Protein AF-A0A7C3YZK2-F1 (afdb_monomer)

Foldseek 3Di:
DDDDDPVNVVVVVVVVVPPVVVVVVCVVCVVVVVVVVVPVVVVLVVLLVQLVVLCVVVVHPPVCSVLSSVLSVVLVVLVVPDDDPSSLVVNVVSLVVSVVVVDDSVSSVCSCCRRPVDDHDPDD

Radius of gyration: 20.25 Å; Cα contacts (8 Å, |Δi|>4): 58; chains: 1; bounding box: 47×36×54 Å

Sequence (124 aa):
MAVRNALRRKEKYEIKLDPDVVKQRFSGQKEKMVDQIADIFPSLVALEEAAKTVLDAEGVPISLYPMYLDYARELWRLVNKFGGDVLYNETRILENKWVARALSQPVLERLRVEIFGITLPPAP

Nearest PDB structures (foldseek):
  6wq2-assembly1_B  TM=6.630E-01  e=4.749E+00  Sulfolobus islandicus filamentous virus
  8a6x-assembly1_B  TM=3.092E-01  e=9.310E+00  Pseudomonas putida KT2440

Organism: NCBI:txid2052148

pLDDT: mean 94.2, std 5.73, range [57.47, 98.31]

Secondary structure (DSSP, 8-state):
-PPPPHHHHHHHHHHHT-HHHHHHHHHHHHHHHHHHHHHHHHHHHHHHHHHHHHHHHTT--GGGHHHHHHHHHHHHHHHTT--HHHHHHHHHHHHHHHHTTT--HHHHHHHHHHHH--PPPPP-

Structure (mmCIF, N/CA/C/O backbone):
data_AF-A0A7C3YZK2-F1
#
_entry.id   AF-A0A7C3YZK2-F1
#
loop_
_atom_site.group_PDB
_atom_site.id
_atom_site.type_symbol
_atom_site.label_atom_id
_atom_site.label_alt_id
_atom_site.label_comp_id
_atom_site.label_asym_id
_atom_site.label_entity_id
_atom_site.label_seq_id
_atom_site.pdbx_PDB_ins_code
_atom_site.Cartn_x
_atom_site.Cartn_y
_atom_site.Cartn_z
_atom_site.occupancy
_atom_site.B_iso_or_equiv
_atom_site.auth_seq_id
_atom_site.auth_comp_id
_atom_site.auth_asym_id
_atom_site.auth_atom_id
_atom_site.pdbx_PDB_model_num
ATOM 1 N N . MET A 1 1 ? -28.713 19.212 5.980 1.00 57.47 1 MET A N 1
ATOM 2 C CA . MET A 1 1 ? -28.339 18.763 7.345 1.00 57.47 1 MET A CA 1
ATOM 3 C C . MET A 1 1 ? -27.567 19.881 8.028 1.00 57.47 1 MET A C 1
ATOM 5 O O . MET A 1 1 ? -26.633 20.384 7.422 1.00 57.47 1 MET A O 1
ATOM 9 N N . ALA A 1 2 ? -27.945 20.290 9.241 1.00 79.12 2 ALA A N 1
ATOM 10 C CA . ALA A 1 2 ? -27.228 21.344 9.965 1.00 79.12 2 ALA A CA 1
ATOM 11 C C . ALA A 1 2 ? -25.837 20.867 10.426 1.00 79.12 2 ALA A C 1
ATOM 13 O O . ALA A 1 2 ? -25.669 19.715 10.843 1.00 79.12 2 ALA A O 1
ATOM 14 N N . VAL A 1 3 ? -24.839 21.753 10.362 1.00 84.31 3 VAL A N 1
ATOM 15 C CA . VAL A 1 3 ? -23.475 21.463 10.824 1.00 84.31 3 VAL A CA 1
ATOM 16 C C . VAL A 1 3 ? -23.504 21.213 12.331 1.00 84.31 3 VAL A C 1
ATOM 18 O O . VAL A 1 3 ? -23.966 22.044 13.108 1.00 84.31 3 VAL A O 1
ATOM 21 N N . ARG A 1 4 ? -23.007 20.048 12.766 1.00 85.19 4 ARG A N 1
ATOM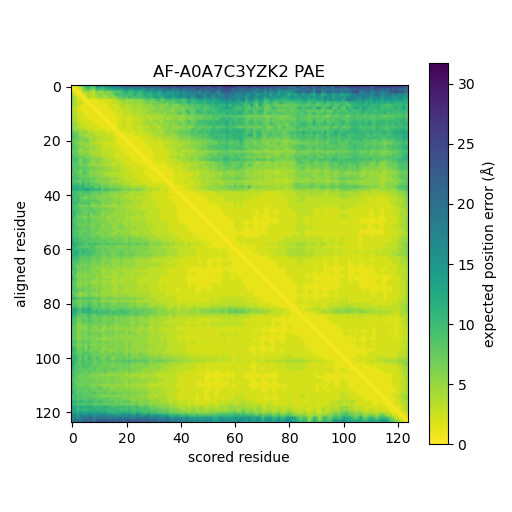 22 C CA . ARG A 1 4 ? -22.922 19.719 14.198 1.00 85.19 4 ARG A CA 1
ATOM 23 C C . ARG A 1 4 ? -21.948 20.671 14.892 1.00 85.19 4 ARG A C 1
ATOM 25 O O . ARG A 1 4 ? -20.792 20.739 14.461 1.00 85.19 4 ARG A O 1
ATOM 32 N N . ASN A 1 5 ? -22.398 21.326 15.965 1.00 92.31 5 ASN A N 1
ATOM 33 C CA . ASN A 1 5 ? -21.565 22.229 16.762 1.00 92.31 5 ASN A CA 1
ATOM 34 C C . ASN A 1 5 ? -20.423 21.480 17.479 1.00 92.31 5 ASN A C 1
ATOM 36 O O . ASN A 1 5 ? -20.429 20.250 17.584 1.00 92.31 5 ASN A O 1
ATOM 40 N N . ALA A 1 6 ? -19.443 22.240 17.970 1.00 93.00 6 ALA A N 1
ATOM 41 C CA . ALA A 1 6 ? -18.251 21.701 18.618 1.00 93.00 6 ALA A CA 1
ATOM 42 C C . ALA A 1 6 ? -18.558 20.896 19.896 1.00 93.00 6 ALA A C 1
ATOM 44 O O . ALA A 1 6 ? -18.018 19.803 20.059 1.00 93.00 6 ALA A O 1
ATOM 45 N N . LEU A 1 7 ? -19.464 21.375 20.755 1.00 92.75 7 LEU A N 1
ATOM 46 C CA . LEU A 1 7 ? -19.829 20.704 22.012 1.00 92.75 7 LEU A CA 1
ATOM 47 C C . LEU A 1 7 ? -20.401 19.306 21.764 1.00 92.75 7 LEU A C 1
ATOM 49 O O . LEU A 1 7 ? -19.890 18.320 22.285 1.00 92.75 7 LEU A O 1
ATOM 53 N N . ARG A 1 8 ? -21.353 19.193 20.835 1.00 91.12 8 ARG A N 1
ATOM 54 C CA . ARG A 1 8 ? -21.950 17.908 20.459 1.00 91.12 8 ARG A CA 1
ATOM 55 C C . ARG A 1 8 ? -20.929 16.935 19.861 1.00 91.12 8 ARG A C 1
ATOM 57 O O . ARG A 1 8 ? -21.116 15.720 19.925 1.00 91.12 8 ARG A O 1
ATOM 64 N N . ARG A 1 9 ? -19.870 17.440 19.216 1.00 92.56 9 ARG A N 1
ATOM 65 C CA . ARG A 1 9 ? -18.764 16.603 18.719 1.00 92.56 9 ARG A CA 1
ATOM 66 C C . ARG A 1 9 ? -17.885 16.109 19.869 1.00 92.56 9 ARG A C 1
ATOM 68 O O . ARG A 1 9 ? -17.536 14.932 19.851 1.00 92.56 9 ARG A O 1
ATOM 75 N N . LYS A 1 10 ? -17.580 16.973 20.847 1.00 94.88 10 LYS A N 1
ATOM 76 C CA . LYS A 1 10 ? -16.807 16.640 22.053 1.00 94.88 10 LYS A CA 1
ATOM 77 C C . LYS A 1 10 ? -17.516 15.581 22.899 1.00 94.88 10 LYS A C 1
ATOM 79 O O . LYS A 1 10 ? -16.934 14.534 23.143 1.00 94.88 10 LYS A O 1
ATOM 84 N N . GLU A 1 11 ? -18.782 15.794 23.247 1.00 93.31 11 GLU A N 1
ATOM 85 C CA . GLU A 1 11 ? -19.572 14.850 24.060 1.00 93.31 11 GLU A CA 1
ATOM 86 C C . GLU A 1 11 ? -19.644 13.465 23.402 1.00 93.31 11 GLU A C 1
ATOM 88 O O . GLU A 1 11 ? -19.416 12.432 24.026 1.00 93.31 11 GLU A O 1
ATOM 93 N N . LYS A 1 12 ? -19.880 13.425 22.083 1.00 91.69 12 LYS A N 1
ATOM 94 C CA . LYS A 1 12 ? -19.846 12.165 21.328 1.00 91.69 12 LYS A CA 1
ATOM 95 C C . LYS A 1 12 ? -18.470 11.509 21.303 1.00 91.69 12 LYS A C 1
ATOM 97 O O . LYS A 1 12 ? -18.406 10.305 21.069 1.00 91.69 12 LYS A O 1
ATOM 102 N N . TYR A 1 13 ? -17.393 12.278 21.420 1.00 91.94 13 TYR A N 1
ATOM 103 C CA . TYR A 1 13 ? -16.041 11.740 21.469 1.00 91.94 13 TYR A CA 1
ATOM 104 C C . TYR A 1 13 ? -15.745 11.139 22.846 1.00 91.94 13 TYR A C 1
ATOM 106 O O . TYR A 1 13 ? -15.268 10.013 22.899 1.00 91.94 13 TYR A O 1
ATOM 114 N N . GLU A 1 14 ? -16.128 11.814 23.932 1.00 92.81 14 GLU A N 1
ATOM 115 C CA . GLU A 1 14 ? -15.995 11.300 25.304 1.00 92.81 14 GLU A CA 1
ATOM 116 C C . GLU A 1 14 ? -16.708 9.952 25.475 1.00 92.81 14 GLU A C 1
ATOM 118 O O . GLU A 1 14 ? -16.098 8.992 25.932 1.00 92.81 14 GLU A O 1
ATOM 123 N N . ILE A 1 15 ? -17.943 9.824 24.975 1.00 90.56 15 ILE A N 1
ATOM 124 C CA . ILE A 1 15 ? -18.709 8.563 25.029 1.00 90.56 15 ILE A CA 1
ATOM 125 C C . ILE A 1 15 ? -18.005 7.410 24.286 1.00 90.56 15 ILE A C 1
ATOM 127 O O . ILE A 1 15 ? -18.166 6.246 24.641 1.00 90.56 15 ILE A O 1
ATOM 131 N N . LYS A 1 16 ? -17.225 7.694 23.232 1.00 87.38 16 LYS A N 1
ATOM 132 C CA . LYS A 1 16 ? -16.485 6.643 22.504 1.00 87.38 16 LYS A CA 1
ATOM 133 C C . LYS A 1 16 ? -15.299 6.098 23.294 1.00 87.38 16 LYS A C 1
ATOM 135 O O . LYS A 1 16 ? -14.839 5.010 22.960 1.00 87.38 16 LYS A O 1
ATOM 140 N N . LEU A 1 17 ? -14.789 6.868 24.253 1.00 92.38 17 LEU A N 1
ATOM 141 C CA . LEU A 1 17 ? -13.579 6.565 25.012 1.00 92.38 17 LEU A CA 1
ATOM 142 C C . LEU A 1 17 ? -13.868 5.939 26.379 1.00 92.38 17 LEU A C 1
ATOM 144 O O . LEU A 1 17 ? -12.957 5.839 27.195 1.00 92.38 17 LEU A O 1
ATOM 148 N N . ASP A 1 18 ? -15.103 5.498 26.620 1.00 92.31 18 ASP A N 1
ATOM 149 C CA . ASP A 1 18 ? -15.433 4.678 27.782 1.00 92.31 18 ASP A CA 1
ATOM 150 C C . ASP A 1 18 ? -14.541 3.412 27.804 1.00 92.31 18 ASP A C 1
ATOM 152 O O . ASP A 1 18 ? -14.614 2.601 26.869 1.00 92.31 18 ASP A O 1
ATOM 156 N N . PRO A 1 19 ? -13.674 3.237 28.823 1.00 92.50 19 PRO A N 1
ATOM 157 C CA . PRO A 1 19 ? -12.688 2.158 28.840 1.00 92.50 19 PRO A CA 1
ATOM 158 C C . PRO A 1 19 ? -13.304 0.757 28.810 1.00 92.50 19 PRO A C 1
ATOM 160 O O . PRO A 1 19 ? -12.748 -0.144 28.173 1.00 92.50 19 PRO A O 1
ATOM 163 N N . ASP A 1 20 ? -14.454 0.571 29.460 1.00 93.31 20 ASP A N 1
ATOM 164 C CA . ASP A 1 20 ? -15.113 -0.728 29.567 1.00 93.31 20 ASP A CA 1
ATOM 165 C C . ASP A 1 20 ? -15.743 -1.116 28.230 1.00 93.31 20 ASP A C 1
ATOM 167 O O . ASP A 1 20 ? -15.550 -2.233 27.736 1.00 93.31 20 ASP A O 1
ATOM 171 N N . VAL A 1 21 ? -16.407 -0.159 27.575 1.00 89.56 21 VAL A N 1
ATOM 172 C CA . VAL A 1 21 ? -16.977 -0.352 26.234 1.00 89.56 21 VAL A CA 1
ATOM 173 C C . VAL A 1 21 ? -15.878 -0.603 25.202 1.00 89.56 21 VAL A C 1
ATOM 175 O O . VAL A 1 21 ? -16.030 -1.465 24.330 1.00 89.56 21 VAL A O 1
ATOM 178 N N . VAL A 1 22 ? -14.765 0.131 25.283 1.00 92.69 22 VAL A N 1
ATOM 179 C CA . VAL A 1 22 ? -13.607 -0.065 24.402 1.00 92.69 22 VAL A CA 1
ATOM 180 C C . VAL A 1 22 ? -13.058 -1.478 24.576 1.00 92.69 22 VAL A C 1
ATOM 182 O O . VAL A 1 22 ? -12.982 -2.221 23.594 1.00 92.69 22 VAL A O 1
ATOM 185 N N . LYS A 1 23 ? -12.752 -1.890 25.812 1.00 94.75 23 LYS A N 1
ATOM 186 C CA . LYS A 1 23 ? -12.239 -3.234 26.107 1.00 94.75 23 LYS A CA 1
ATOM 187 C C . LYS A 1 23 ? -13.168 -4.314 25.562 1.00 94.75 23 LYS A C 1
ATOM 189 O O . LYS A 1 23 ? -12.712 -5.190 24.831 1.00 94.75 23 LYS A O 1
ATOM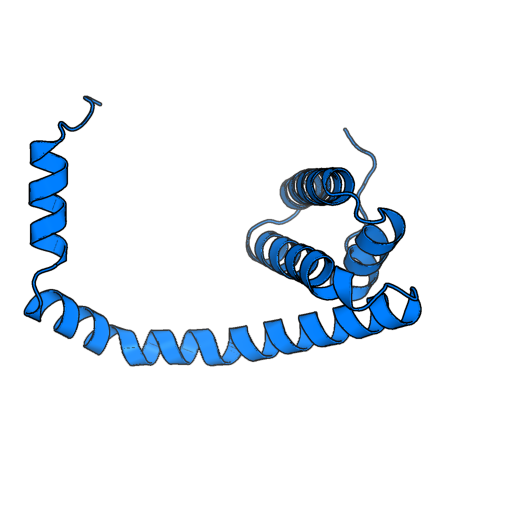 194 N N . GLN A 1 24 ? -14.465 -4.224 25.855 1.00 94.69 24 GLN A N 1
ATOM 195 C CA . GLN A 1 24 ? -15.452 -5.206 25.411 1.00 94.69 24 GLN A CA 1
ATOM 196 C C . GLN A 1 24 ? -15.481 -5.345 23.881 1.00 94.69 24 GLN A C 1
ATOM 198 O O . GLN A 1 24 ? -15.487 -6.461 23.360 1.00 94.69 24 GLN A O 1
ATOM 203 N N . ARG A 1 25 ? -15.464 -4.224 23.147 1.00 91.88 25 ARG A N 1
A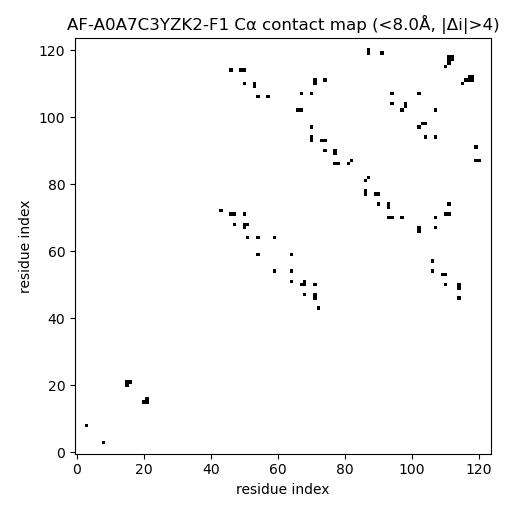TOM 204 C CA . ARG A 1 25 ? -15.490 -4.231 21.675 1.00 91.88 25 ARG A CA 1
ATOM 205 C C . ARG A 1 25 ? -14.231 -4.841 21.071 1.00 91.88 25 ARG A C 1
ATOM 207 O O . ARG A 1 25 ? -14.347 -5.662 20.165 1.00 91.88 25 ARG A O 1
ATOM 214 N N . PHE A 1 26 ? -13.053 -4.467 21.571 1.00 93.81 26 PHE A N 1
ATOM 215 C CA . PHE A 1 26 ? -11.790 -5.023 21.083 1.00 93.81 26 PHE A CA 1
ATOM 216 C C . PHE A 1 26 ? -11.677 -6.514 21.396 1.00 93.81 26 PHE A C 1
ATOM 218 O O . PHE A 1 26 ? -11.329 -7.293 20.513 1.00 93.81 26 PHE A O 1
ATOM 225 N N . SER A 1 27 ? -12.037 -6.936 22.612 1.00 94.50 27 SER A N 1
ATOM 226 C CA . SER A 1 27 ? -12.048 -8.355 22.976 1.00 94.50 27 SER A CA 1
ATOM 227 C C . SER A 1 27 ? -12.971 -9.174 22.071 1.00 94.50 27 SER A C 1
ATOM 229 O O . SER A 1 27 ? -12.572 -10.245 21.630 1.00 94.50 27 SER A O 1
ATOM 231 N N . GLY A 1 28 ? -14.158 -8.657 21.736 1.00 94.50 28 GLY A N 1
ATOM 232 C CA . GLY A 1 28 ? -15.108 -9.348 20.857 1.00 94.50 28 GLY A CA 1
ATOM 233 C C . GLY A 1 28 ? -14.715 -9.395 19.374 1.00 94.50 28 GLY A C 1
ATOM 234 O O . GLY A 1 28 ? -15.260 -10.209 18.634 1.00 94.50 28 GLY A O 1
ATOM 235 N N . GLN A 1 29 ? -13.798 -8.535 18.917 1.00 94.75 29 GLN A N 1
ATOM 236 C CA . GLN A 1 29 ? -13.353 -8.494 17.515 1.00 94.75 29 GLN A CA 1
ATOM 237 C C . GLN A 1 29 ? -11.957 -9.077 17.296 1.00 94.75 29 GLN A C 1
ATOM 239 O O . GLN A 1 29 ? -11.598 -9.333 16.150 1.00 94.75 29 GLN A O 1
ATOM 244 N N . LYS A 1 30 ? -11.184 -9.303 18.366 1.00 94.00 30 LYS A N 1
ATOM 245 C CA . LYS A 1 30 ? -9.768 -9.682 18.291 1.00 94.00 30 LYS A CA 1
ATOM 246 C C . LYS A 1 30 ? -9.507 -10.846 17.334 1.00 94.00 30 LYS A C 1
ATOM 248 O O . LYS A 1 30 ? -8.626 -10.725 16.497 1.00 94.00 30 LYS A O 1
ATOM 253 N N . GLU A 1 31 ? -10.257 -11.937 17.460 1.00 94.25 31 GLU A N 1
ATOM 254 C CA . GLU A 1 31 ? -10.088 -13.136 16.625 1.00 94.25 31 GLU A CA 1
ATOM 255 C C . GLU A 1 31 ? -10.265 -12.800 15.140 1.00 94.25 31 GLU A C 1
ATOM 257 O O . GLU A 1 31 ? -9.323 -12.921 14.367 1.00 94.25 31 GLU A O 1
ATOM 262 N N . LYS A 1 32 ? -11.396 -12.181 14.780 1.00 92.75 32 LYS A N 1
ATOM 263 C CA . LYS A 1 32 ? -11.666 -11.734 13.405 1.00 92.75 32 LYS A CA 1
ATOM 264 C C . LYS A 1 32 ? -10.608 -10.772 12.862 1.00 92.75 32 LYS A C 1
ATOM 266 O O . LYS A 1 32 ? -10.296 -10.823 11.679 1.00 92.75 32 LYS A O 1
ATOM 271 N N . MET A 1 33 ? -10.082 -9.872 13.697 1.00 92.00 33 MET A N 1
ATOM 272 C CA . MET A 1 33 ? -9.024 -8.942 13.288 1.00 92.00 33 MET A CA 1
ATOM 273 C C . MET A 1 33 ? -7.714 -9.673 12.975 1.00 92.00 33 MET A C 1
ATOM 275 O O . MET A 1 33 ? -7.031 -9.303 12.025 1.00 92.00 33 MET A O 1
ATOM 279 N N . VAL A 1 34 ? -7.361 -10.689 13.768 1.00 94.00 34 VAL A N 1
ATOM 280 C CA . VAL A 1 34 ? -6.166 -11.514 13.539 1.00 94.00 34 VAL A CA 1
ATOM 281 C C . VAL A 1 34 ? -6.341 -12.360 12.281 1.00 94.00 34 VAL A C 1
ATOM 283 O O . VAL A 1 34 ? -5.449 -12.359 11.437 1.00 94.00 34 VAL A O 1
ATOM 286 N N . ASP A 1 35 ? -7.502 -12.991 12.114 1.00 93.50 35 ASP A N 1
ATOM 287 C CA . ASP A 1 35 ? -7.803 -13.825 10.947 1.00 93.50 35 ASP A CA 1
ATOM 288 C C . ASP A 1 35 ? -7.726 -13.023 9.645 1.00 93.50 35 ASP A C 1
ATOM 290 O O . ASP A 1 35 ? -7.099 -13.449 8.683 1.00 93.50 35 ASP A O 1
ATOM 294 N N . GLN A 1 36 ? -8.290 -11.811 9.622 1.00 89.62 36 GLN A N 1
ATOM 295 C CA . GLN A 1 36 ? -8.216 -10.934 8.448 1.00 89.62 36 GLN A CA 1
ATOM 296 C C . GLN A 1 36 ? -6.776 -10.589 8.056 1.00 89.62 36 GLN A C 1
ATOM 298 O O . GLN A 1 36 ? -6.461 -10.454 6.876 1.00 89.62 36 GLN A O 1
ATOM 303 N N . ILE A 1 37 ? -5.898 -10.418 9.041 1.00 93.31 37 ILE A N 1
ATOM 304 C CA . ILE A 1 37 ? -4.504 -10.047 8.805 1.00 93.31 37 ILE A CA 1
ATOM 305 C C . ILE A 1 37 ? -3.673 -11.245 8.323 1.00 93.31 37 ILE A C 1
ATOM 307 O O . ILE A 1 37 ? -2.700 -11.038 7.593 1.00 93.31 37 ILE A O 1
ATOM 311 N N . ALA A 1 38 ? -4.068 -12.471 8.684 1.00 92.94 38 ALA A N 1
ATOM 312 C CA . ALA A 1 38 ? -3.360 -13.695 8.321 1.00 92.94 38 ALA A CA 1
ATOM 313 C C . ALA A 1 38 ? -3.178 -13.848 6.803 1.00 92.94 38 ALA A C 1
ATOM 315 O O . ALA A 1 38 ? -2.124 -14.311 6.381 1.00 92.94 38 ALA A O 1
ATOM 316 N N . ASP A 1 39 ? -4.136 -13.376 6.001 1.00 88.44 39 ASP A N 1
ATOM 317 C CA . ASP A 1 39 ? -4.054 -13.413 4.534 1.00 88.44 39 ASP A CA 1
ATOM 318 C C . ASP A 1 39 ? -3.479 -12.117 3.934 1.00 88.44 39 ASP A C 1
ATOM 320 O O . ASP A 1 39 ? -2.754 -12.136 2.934 1.00 88.44 39 ASP A O 1
ATOM 324 N N . ILE A 1 40 ? -3.767 -10.966 4.555 1.00 92.81 40 ILE A N 1
ATOM 325 C CA . ILE A 1 40 ? -3.356 -9.653 4.035 1.00 92.81 40 ILE A CA 1
ATOM 326 C C . ILE A 1 40 ? -1.837 -9.473 4.109 1.00 92.81 40 ILE A C 1
ATOM 328 O O . ILE A 1 40 ? -1.233 -8.983 3.154 1.00 92.81 40 ILE A O 1
ATOM 332 N N . PHE A 1 41 ? -1.202 -9.841 5.225 1.00 94.00 41 PHE A N 1
ATOM 333 C CA . PHE A 1 41 ? 0.238 -9.627 5.395 1.00 94.00 41 PHE A CA 1
ATOM 334 C C . PHE A 1 41 ? 1.090 -10.458 4.430 1.00 94.00 41 PHE A C 1
ATOM 336 O O . PHE A 1 41 ? 1.967 -9.863 3.803 1.00 94.00 41 PHE A O 1
ATOM 343 N N . PRO A 1 42 ? 0.832 -11.762 4.215 1.00 95.94 42 PRO A N 1
ATOM 344 C CA . PRO A 1 42 ? 1.535 -12.520 3.184 1.00 95.94 42 PRO A CA 1
ATOM 345 C C . PRO A 1 42 ? 1.367 -11.922 1.785 1.00 95.94 42 PRO A C 1
ATOM 347 O O . PRO A 1 42 ? 2.347 -11.808 1.053 1.00 95.94 42 PRO A O 1
ATOM 350 N N . SER A 1 43 ? 0.154 -11.477 1.428 1.00 93.50 43 SER A N 1
ATOM 351 C CA . SER A 1 43 ? -0.089 -10.833 0.131 1.00 93.50 43 SER A CA 1
ATOM 352 C C . SER A 1 43 ? 0.712 -9.537 -0.033 1.00 93.50 43 SER A C 1
ATOM 354 O O . SER A 1 43 ? 1.302 -9.314 -1.090 1.00 93.50 43 SER A O 1
ATOM 356 N N . LEU A 1 44 ? 0.777 -8.703 1.010 1.00 94.81 44 LEU A N 1
ATOM 357 C CA . LEU A 1 44 ? 1.573 -7.475 0.994 1.00 94.81 44 LEU A CA 1
ATOM 358 C C . LEU A 1 44 ? 3.075 -7.759 0.906 1.00 94.81 44 LEU A C 1
ATOM 360 O O . LEU A 1 44 ? 3.761 -7.097 0.135 1.00 94.81 44 LEU A O 1
ATOM 364 N N . VAL A 1 45 ? 3.583 -8.745 1.648 1.00 96.75 45 VAL A N 1
ATOM 365 C CA . VAL A 1 45 ? 5.004 -9.125 1.594 1.00 96.75 45 VAL A CA 1
ATOM 366 C C . VAL A 1 45 ? 5.377 -9.614 0.196 1.00 96.75 45 VAL A C 1
ATOM 368 O O . VAL A 1 45 ? 6.334 -9.102 -0.379 1.00 96.75 45 VAL A O 1
ATOM 371 N N . ALA A 1 46 ? 4.586 -10.518 -0.390 1.00 96.38 46 ALA A N 1
ATOM 372 C CA . ALA A 1 46 ? 4.827 -11.022 -1.743 1.00 96.38 46 ALA A CA 1
ATOM 373 C C . ALA A 1 46 ? 4.842 -9.890 -2.786 1.00 96.38 46 ALA A C 1
ATOM 375 O O . ALA A 1 46 ? 5.688 -9.862 -3.681 1.00 96.38 46 ALA A O 1
ATOM 376 N N . LEU A 1 47 ? 3.938 -8.918 -2.644 1.00 97.06 47 LEU A N 1
ATOM 377 C CA . LEU A 1 47 ? 3.902 -7.732 -3.493 1.00 97.06 47 LEU A CA 1
ATOM 378 C C . LEU A 1 47 ? 5.147 -6.851 -3.332 1.00 97.06 47 LEU A C 1
ATOM 380 O O . LEU A 1 47 ? 5.692 -6.372 -4.324 1.00 97.06 47 LEU A O 1
ATOM 384 N N . GLU A 1 48 ? 5.602 -6.619 -2.102 1.00 97.19 48 GLU A N 1
ATOM 385 C CA . GLU A 1 48 ? 6.790 -5.803 -1.842 1.00 97.19 48 GLU A CA 1
ATOM 386 C C . GLU A 1 48 ? 8.078 -6.475 -2.331 1.00 97.19 48 GLU A C 1
ATOM 388 O O . GLU A 1 48 ? 8.971 -5.791 -2.828 1.00 97.19 48 GLU A O 1
ATOM 393 N N . GLU A 1 49 ? 8.179 -7.800 -2.229 1.00 98.00 49 GLU A N 1
ATOM 394 C CA . GLU A 1 49 ? 9.295 -8.581 -2.774 1.00 98.00 49 GLU A CA 1
ATOM 395 C C . GLU A 1 49 ? 9.326 -8.544 -4.307 1.00 98.00 49 GLU A C 1
ATOM 397 O O . GLU A 1 49 ? 10.382 -8.300 -4.902 1.00 98.00 49 GLU A O 1
ATOM 402 N N . ALA A 1 50 ? 8.165 -8.696 -4.952 1.00 97.75 50 ALA A N 1
ATOM 403 C CA . ALA A 1 50 ? 8.042 -8.543 -6.398 1.00 97.75 50 ALA A CA 1
ATOM 404 C C . ALA A 1 50 ? 8.431 -7.124 -6.842 1.00 97.75 50 ALA A C 1
ATOM 406 O O . ALA A 1 50 ? 9.237 -6.958 -7.755 1.00 97.75 50 ALA A O 1
ATOM 407 N N . ALA A 1 51 ? 7.945 -6.093 -6.143 1.00 97.81 51 ALA A N 1
ATOM 408 C CA . ALA A 1 51 ? 8.309 -4.708 -6.423 1.00 97.81 51 ALA A CA 1
ATOM 409 C C . ALA A 1 51 ? 9.811 -4.452 -6.275 1.00 97.81 51 ALA A C 1
ATOM 411 O O . ALA A 1 51 ? 10.397 -3.805 -7.138 1.00 97.81 51 ALA A O 1
ATOM 412 N N . LYS A 1 52 ? 10.457 -4.985 -5.232 1.00 97.50 52 LYS A N 1
ATOM 413 C CA . LYS A 1 52 ? 11.914 -4.866 -5.071 1.00 97.50 52 LYS A CA 1
ATOM 414 C C . LYS A 1 52 ? 12.670 -5.490 -6.235 1.00 97.50 52 LYS A C 1
ATOM 416 O O . 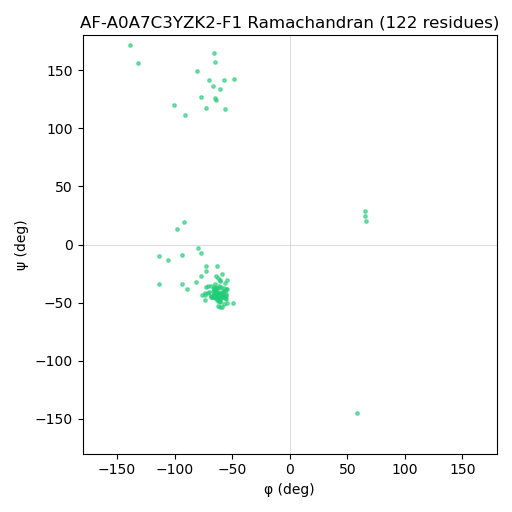LYS A 1 52 ? 13.570 -4.847 -6.754 1.00 97.50 52 LYS A O 1
ATOM 421 N N . THR A 1 53 ? 12.247 -6.665 -6.696 1.00 97.88 53 THR A N 1
ATOM 422 C CA . THR A 1 53 ? 12.881 -7.345 -7.835 1.00 97.88 53 THR A CA 1
ATOM 423 C C . THR A 1 53 ? 12.830 -6.479 -9.099 1.00 97.88 53 THR A C 1
ATOM 425 O O . 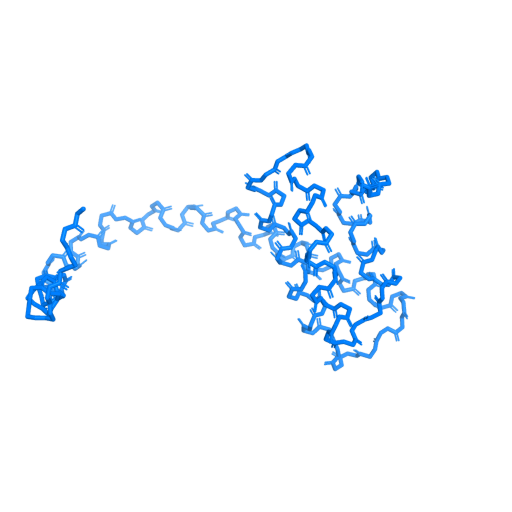THR A 1 53 ? 13.830 -6.354 -9.803 1.00 97.88 53 THR A O 1
ATOM 428 N N . VAL A 1 54 ? 11.696 -5.816 -9.355 1.00 97.69 54 VAL A N 1
ATOM 429 C CA . VAL A 1 54 ? 11.560 -4.858 -10.468 1.00 97.69 54 VAL A CA 1
ATOM 430 C C . VAL A 1 54 ? 12.473 -3.643 -10.276 1.00 97.69 54 VAL A C 1
ATOM 432 O O . VAL A 1 54 ? 13.143 -3.220 -11.215 1.00 97.69 54 VAL A O 1
ATOM 435 N N . LEU A 1 55 ? 12.522 -3.075 -9.068 1.00 97.88 55 LEU A N 1
ATOM 436 C CA . LEU A 1 55 ? 13.347 -1.898 -8.769 1.00 97.88 55 LEU A CA 1
ATOM 437 C C . LEU A 1 55 ? 14.849 -2.184 -8.875 1.00 97.88 55 LEU A C 1
ATOM 439 O O . LEU A 1 55 ? 15.586 -1.349 -9.401 1.00 97.88 55 LEU A O 1
ATOM 443 N N . ASP A 1 56 ? 15.278 -3.363 -8.422 1.00 97.81 56 ASP A N 1
ATOM 444 C CA . ASP A 1 56 ? 16.655 -3.841 -8.544 1.00 97.81 56 ASP A CA 1
ATOM 445 C C . ASP A 1 56 ? 17.036 -3.983 -10.028 1.00 97.81 56 ASP A C 1
ATOM 447 O O . ASP A 1 56 ? 18.098 -3.519 -10.444 1.00 97.81 56 ASP A O 1
ATOM 451 N N . ALA A 1 57 ? 16.148 -4.561 -10.848 1.00 97.31 57 ALA A N 1
ATOM 452 C CA . ALA A 1 57 ? 16.362 -4.721 -12.288 1.00 97.31 57 ALA A CA 1
ATOM 453 C C . ALA A 1 57 ? 16.433 -3.379 -13.041 1.00 97.31 57 ALA A C 1
ATOM 455 O O . ALA A 1 57 ? 17.201 -3.244 -13.993 1.00 97.31 57 ALA A O 1
ATOM 456 N N . GLU A 1 58 ? 15.670 -2.377 -12.599 1.00 96.38 58 GLU A N 1
ATOM 457 C CA . GLU A 1 58 ? 15.694 -1.011 -13.141 1.00 96.38 58 GLU A CA 1
ATOM 458 C C . GLU A 1 58 ? 16.868 -0.163 -12.618 1.00 96.38 58 GLU A C 1
ATOM 460 O O . GLU A 1 58 ? 17.036 0.986 -13.030 1.00 96.38 58 GLU A O 1
ATOM 465 N N . GLY A 1 59 ? 17.687 -0.697 -11.704 1.00 96.75 59 GLY A N 1
ATOM 466 C CA . GLY A 1 59 ? 18.825 0.021 -11.128 1.00 96.75 59 GLY A CA 1
ATOM 467 C C . GLY A 1 59 ? 18.415 1.233 -10.289 1.00 96.75 59 GLY A C 1
ATOM 468 O O . GLY A 1 59 ? 19.155 2.218 -10.207 1.00 96.75 59 GLY A O 1
ATOM 469 N N . VAL A 1 60 ? 17.226 1.197 -9.681 1.00 97.19 60 VAL A N 1
ATOM 470 C CA . VAL A 1 60 ? 16.733 2.299 -8.852 1.00 97.19 60 VAL A CA 1
ATOM 471 C C . VAL A 1 60 ? 17.607 2.421 -7.594 1.00 97.19 60 VAL A C 1
ATOM 473 O O . VAL A 1 60 ? 17.927 1.422 -6.953 1.00 97.19 60 VAL A O 1
ATOM 476 N N . PRO A 1 61 ? 17.997 3.636 -7.173 1.00 96.19 61 PRO A N 1
ATOM 477 C CA . PRO A 1 61 ? 18.683 3.816 -5.901 1.00 96.19 61 PRO A CA 1
ATOM 478 C C . PRO A 1 61 ? 17.819 3.349 -4.724 1.00 96.19 61 PRO A C 1
ATOM 480 O O . PRO A 1 61 ? 16.661 3.749 -4.603 1.00 96.19 61 PRO A O 1
ATOM 483 N N . ILE A 1 62 ? 18.409 2.591 -3.795 1.00 96.44 62 ILE A N 1
ATOM 484 C CA . ILE A 1 62 ? 17.724 2.069 -2.594 1.00 96.44 62 ILE A CA 1
ATOM 485 C C . ILE A 1 62 ? 17.050 3.189 -1.780 1.00 96.44 62 ILE A C 1
ATOM 487 O O . ILE A 1 62 ? 15.997 2.981 -1.179 1.00 96.44 62 ILE A O 1
ATOM 491 N N . SER A 1 63 ? 17.603 4.407 -1.800 1.00 96.81 63 SER A N 1
ATOM 492 C CA . SER A 1 63 ? 17.011 5.582 -1.146 1.00 96.81 63 SER A CA 1
ATOM 493 C C . SER A 1 63 ? 15.606 5.931 -1.653 1.00 96.81 63 SER A C 1
ATOM 495 O O . SER A 1 63 ? 14.825 6.518 -0.906 1.00 96.81 63 SER A O 1
ATOM 497 N N . LEU A 1 64 ? 15.265 5.557 -2.890 1.00 96.94 64 LEU A N 1
ATOM 498 C CA . LEU A 1 64 ? 13.957 5.796 -3.500 1.00 96.94 64 LEU A CA 1
ATOM 499 C C . LEU A 1 64 ? 12.986 4.620 -3.334 1.00 96.94 64 LEU A C 1
ATOM 501 O O . LEU A 1 64 ? 11.798 4.780 -3.615 1.00 96.94 64 LEU A O 1
ATOM 505 N N . TYR A 1 65 ? 13.439 3.459 -2.844 1.00 97.38 65 TYR A N 1
ATOM 506 C CA . TYR A 1 65 ? 12.591 2.265 -2.708 1.00 97.38 65 TYR A CA 1
ATOM 507 C C . TYR A 1 65 ? 11.331 2.523 -1.886 1.00 97.38 65 TYR A C 1
ATOM 509 O O . TYR A 1 65 ? 10.262 2.118 -2.340 1.00 97.38 65 TYR A O 1
ATOM 517 N N . PRO A 1 66 ? 11.382 3.229 -0.737 1.00 97.75 66 PRO A N 1
ATOM 518 C CA . PRO A 1 66 ? 10.174 3.499 0.036 1.00 97.75 66 PRO A CA 1
ATOM 519 C C . PRO A 1 66 ? 9.085 4.201 -0.784 1.00 97.75 66 PRO A C 1
ATOM 521 O O . PRO A 1 66 ? 7.916 3.852 -0.667 1.00 97.75 66 PRO A O 1
ATOM 524 N N . MET A 1 67 ? 9.463 5.127 -1.673 1.00 97.81 67 MET A N 1
ATOM 525 C CA . MET A 1 67 ? 8.508 5.879 -2.492 1.00 97.81 67 MET A CA 1
ATOM 526 C C . MET A 1 67 ? 7.842 4.992 -3.554 1.00 97.81 67 MET A C 1
ATOM 528 O O . MET A 1 67 ? 6.632 5.078 -3.759 1.00 97.81 67 MET A O 1
ATOM 532 N N . TYR A 1 68 ? 8.606 4.106 -4.199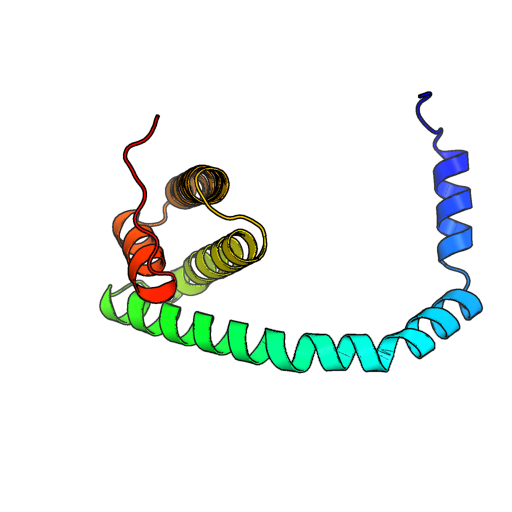 1.00 98.25 68 TYR A N 1
ATOM 533 C CA . TYR A 1 68 ? 8.057 3.148 -5.164 1.00 98.25 68 TYR A CA 1
ATOM 534 C C . TYR A 1 68 ? 7.226 2.043 -4.496 1.00 98.25 68 TYR A C 1
ATOM 536 O O . TYR A 1 68 ? 6.196 1.637 -5.035 1.00 98.25 68 TYR A O 1
ATOM 544 N N . LEU A 1 69 ? 7.619 1.587 -3.303 1.00 98.06 69 LEU A N 1
ATOM 545 C CA . LEU A 1 69 ? 6.831 0.632 -2.520 1.00 98.06 69 LEU A CA 1
ATOM 546 C C . LEU A 1 69 ? 5.503 1.248 -2.065 1.00 98.06 69 LEU A C 1
ATOM 548 O O . LEU A 1 69 ? 4.468 0.587 -2.122 1.00 98.06 69 LEU A O 1
ATOM 552 N N . ASP A 1 70 ? 5.494 2.525 -1.682 1.00 98.00 70 ASP A N 1
ATOM 553 C CA . ASP A 1 70 ? 4.258 3.234 -1.345 1.00 98.00 70 ASP A CA 1
ATOM 554 C C . ASP A 1 70 ? 3.319 3.365 -2.548 1.00 98.00 70 ASP A C 1
ATOM 556 O O . ASP A 1 70 ? 2.111 3.156 -2.400 1.00 98.00 70 ASP A O 1
ATOM 560 N N . TYR A 1 71 ? 3.856 3.626 -3.745 1.00 98.31 71 TYR A N 1
ATOM 561 C CA . TYR A 1 71 ? 3.083 3.545 -4.987 1.00 98.31 71 TYR A CA 1
ATOM 562 C C . TYR A 1 71 ? 2.466 2.154 -5.186 1.00 98.31 71 TYR A C 1
ATOM 564 O O . TYR A 1 71 ? 1.252 2.054 -5.375 1.00 98.31 71 TYR A O 1
ATOM 572 N N . ALA A 1 72 ? 3.260 1.085 -5.078 1.00 98.00 72 ALA A N 1
ATOM 573 C CA . ALA A 1 72 ? 2.775 -0.283 -5.257 1.00 98.00 72 ALA A CA 1
ATOM 574 C C . ALA A 1 72 ? 1.673 -0.644 -4.241 1.00 98.00 72 ALA A C 1
ATOM 576 O O . ALA A 1 72 ? 0.638 -1.196 -4.614 1.00 98.00 72 ALA A O 1
ATOM 577 N N . ARG A 1 73 ? 1.821 -0.258 -2.965 1.00 98.31 73 ARG A N 1
ATOM 578 C CA . ARG A 1 73 ? 0.795 -0.457 -1.920 1.00 98.31 73 ARG A CA 1
ATOM 579 C C . ARG A 1 73 ? -0.479 0.346 -2.173 1.00 98.31 73 ARG A C 1
ATOM 581 O O . ARG A 1 73 ? -1.577 -0.084 -1.818 1.00 98.31 73 ARG A O 1
ATOM 588 N N . GLU A 1 74 ? -0.359 1.559 -2.705 1.00 98.00 74 GLU A N 1
ATOM 589 C CA . GLU A 1 74 ? -1.519 2.354 -3.107 1.00 98.00 74 GLU A CA 1
ATOM 590 C C . GLU A 1 74 ? -2.262 1.712 -4.275 1.00 98.00 74 GLU A C 1
ATOM 592 O O . GLU A 1 74 ? -3.483 1.572 -4.204 1.00 98.00 74 GLU A O 1
ATOM 597 N N . LEU A 1 75 ? -1.536 1.248 -5.292 1.00 97.75 75 LEU A N 1
ATOM 598 C CA . LEU A 1 75 ? -2.130 0.554 -6.426 1.00 97.75 75 LEU A CA 1
ATOM 599 C C . LEU A 1 75 ? -2.806 -0.752 -5.988 1.00 97.75 75 LEU A C 1
ATOM 601 O O . LEU A 1 75 ? -3.954 -0.989 -6.348 1.00 97.75 75 LEU A O 1
ATOM 605 N N . TRP A 1 76 ? -2.174 -1.539 -5.113 1.00 97.50 76 TRP A N 1
ATOM 606 C CA . TRP A 1 76 ? -2.782 -2.739 -4.530 1.00 97.50 76 TRP A CA 1
ATOM 607 C C . TRP A 1 76 ? -4.112 -2.445 -3.833 1.00 97.50 76 TRP A C 1
ATOM 609 O O . TRP A 1 76 ? -5.091 -3.166 -4.022 1.00 97.50 76 TRP A O 1
ATOM 619 N N . ARG A 1 77 ? -4.205 -1.345 -3.075 1.00 96.69 77 ARG A N 1
ATOM 620 C CA . ARG A 1 77 ? -5.474 -0.924 -2.459 1.00 96.69 77 ARG A CA 1
ATOM 621 C C . ARG A 1 77 ? -6.535 -0.554 -3.495 1.00 96.69 77 ARG A C 1
ATOM 623 O O . ARG A 1 77 ? -7.708 -0.833 -3.261 1.00 96.69 77 ARG A O 1
ATOM 630 N N . LEU A 1 78 ? -6.149 0.077 -4.605 1.00 97.44 78 LEU A N 1
ATOM 631 C CA . LEU A 1 78 ? -7.075 0.421 -5.687 1.00 97.44 78 LEU A CA 1
ATOM 632 C C . LEU A 1 78 ? -7.596 -0.827 -6.400 1.00 97.44 78 LEU A C 1
ATOM 634 O O . LEU A 1 78 ? -8.804 -0.941 -6.583 1.00 97.44 78 LEU A O 1
ATOM 638 N N . VAL A 1 79 ? -6.719 -1.780 -6.724 1.00 96.00 79 VAL A N 1
ATOM 639 C CA . VAL A 1 79 ? -7.086 -3.045 -7.386 1.00 96.00 79 VAL A CA 1
ATOM 640 C C . VAL A 1 79 ? -8.049 -3.868 -6.532 1.00 96.00 79 VAL A C 1
ATOM 642 O O . VAL A 1 79 ? -9.001 -4.441 -7.048 1.00 96.00 79 VAL A O 1
ATOM 645 N N . ASN A 1 80 ? -7.866 -3.868 -5.211 1.00 94.00 80 ASN A N 1
ATOM 646 C CA . ASN A 1 80 ? -8.775 -4.556 -4.291 1.00 94.00 80 ASN A CA 1
ATOM 647 C C . ASN A 1 80 ? -10.099 -3.808 -4.042 1.00 94.00 80 ASN A C 1
ATOM 649 O O . ASN A 1 80 ? -10.982 -4.330 -3.362 1.00 94.00 80 ASN A O 1
ATOM 653 N N . LYS A 1 81 ? -10.247 -2.577 -4.547 1.00 95.75 81 LYS A N 1
ATOM 654 C CA . LYS A 1 81 ? -11.425 -1.727 -4.313 1.00 95.75 81 LYS A CA 1
ATOM 655 C C . LYS A 1 81 ? -12.249 -1.474 -5.574 1.00 95.75 81 LYS A C 1
ATOM 657 O O . LYS A 1 81 ? -13.466 -1.321 -5.476 1.00 95.75 81 LYS A O 1
ATOM 662 N N . PHE A 1 82 ? -11.603 -1.382 -6.730 1.00 96.25 82 PHE A N 1
ATOM 663 C CA . PHE A 1 82 ? -12.210 -0.961 -7.987 1.00 96.25 82 PHE A CA 1
ATOM 664 C C . PHE A 1 82 ? -11.858 -1.920 -9.126 1.00 96.25 82 PHE A C 1
ATOM 666 O O . PHE A 1 82 ? -10.823 -2.577 -9.105 1.00 96.25 82 PHE A O 1
ATOM 673 N N . GLY A 1 83 ? -12.702 -1.942 -10.157 1.00 93.56 83 GLY A N 1
ATOM 674 C CA . GLY A 1 83 ? -12.457 -2.651 -11.412 1.00 93.56 83 GLY A CA 1
ATOM 675 C C . GLY A 1 83 ? -12.890 -1.817 -12.618 1.00 93.56 83 GLY A C 1
ATOM 676 O O . GLY A 1 83 ? -13.516 -0.765 -12.459 1.00 93.56 83 GLY A O 1
ATOM 677 N N . GLY A 1 84 ? -12.551 -2.289 -13.819 1.00 92.19 84 GLY A N 1
ATOM 678 C CA . GLY A 1 84 ? -12.903 -1.634 -15.084 1.00 92.19 84 GLY A CA 1
ATOM 679 C C . GLY A 1 84 ? -12.367 -0.203 -15.202 1.00 92.19 84 GLY A C 1
ATOM 680 O O . GLY A 1 84 ? -11.297 0.119 -14.684 1.00 92.19 84 GLY A O 1
ATOM 681 N N . ASP A 1 85 ? -13.139 0.669 -15.849 1.00 93.31 85 ASP A N 1
ATOM 682 C CA . ASP A 1 85 ? -12.722 2.039 -16.183 1.00 93.31 85 ASP A CA 1
ATOM 683 C C . ASP A 1 85 ? -12.374 2.895 -14.959 1.00 93.31 85 ASP A C 1
ATOM 685 O O . ASP A 1 85 ? -11.484 3.745 -15.017 1.00 93.31 85 ASP A O 1
ATOM 689 N N . VAL A 1 86 ? -13.032 2.649 -13.821 1.00 95.00 86 VAL A N 1
ATOM 690 C CA . VAL A 1 86 ? -12.736 3.359 -12.568 1.00 95.00 86 VAL A CA 1
ATOM 691 C C . VAL A 1 86 ? -11.318 3.043 -12.102 1.00 95.00 86 VAL A C 1
ATOM 693 O O . VAL A 1 86 ? -10.576 3.958 -11.752 1.00 95.00 86 VAL A O 1
ATOM 696 N N . LEU A 1 87 ? -10.912 1.770 -12.151 1.00 96.44 87 LEU A N 1
ATOM 697 C CA . LEU A 1 87 ? -9.553 1.374 -11.791 1.00 96.44 87 LEU A CA 1
ATOM 698 C C . LEU A 1 87 ? -8.526 2.038 -12.715 1.00 96.44 87 LEU A C 1
ATOM 700 O O . LEU A 1 87 ? -7.502 2.519 -12.233 1.00 96.44 87 LEU A O 1
ATOM 704 N N . TYR A 1 88 ? -8.799 2.114 -14.019 1.00 95.94 88 TYR A N 1
ATOM 705 C CA . TYR A 1 88 ? -7.888 2.756 -14.968 1.00 95.94 88 TYR A CA 1
ATOM 706 C C . TYR A 1 88 ? -7.724 4.251 -14.692 1.00 95.94 88 TYR A C 1
ATOM 708 O O . TYR A 1 88 ? -6.596 4.740 -14.644 1.00 95.94 88 TYR A O 1
ATOM 716 N N . ASN A 1 89 ? -8.818 4.968 -14.434 1.00 95.44 89 ASN A N 1
ATOM 717 C CA . ASN A 1 89 ? -8.767 6.394 -14.115 1.00 95.44 89 ASN A CA 1
ATOM 718 C C . ASN A 1 89 ? -8.035 6.665 -12.793 1.00 95.44 89 ASN A C 1
ATOM 720 O O . ASN A 1 89 ? -7.160 7.528 -12.740 1.00 95.44 89 ASN A O 1
ATOM 724 N N . GLU A 1 90 ? -8.325 5.893 -11.745 1.00 97.12 90 GLU A N 1
ATOM 725 C CA . GLU A 1 90 ? -7.639 6.020 -10.453 1.00 97.12 90 GLU A CA 1
ATOM 726 C C . GLU A 1 90 ? -6.147 5.674 -10.564 1.00 97.12 90 GLU A C 1
ATOM 728 O O . GLU A 1 90 ? -5.304 6.355 -9.978 1.00 97.12 90 GLU A O 1
ATOM 733 N N . THR A 1 91 ? -5.791 4.676 -11.378 1.00 97.38 91 THR A N 1
ATOM 734 C CA . THR A 1 91 ? -4.387 4.321 -11.635 1.00 97.38 91 THR A CA 1
ATOM 735 C C . THR A 1 91 ? -3.648 5.455 -12.348 1.00 97.38 91 THR A C 1
ATOM 737 O O . THR A 1 91 ? -2.533 5.790 -11.956 1.00 97.38 91 THR A O 1
ATOM 740 N N . ARG A 1 92 ? -4.278 6.125 -13.327 1.00 96.00 92 ARG A N 1
ATOM 741 C CA . ARG A 1 92 ? -3.710 7.319 -13.986 1.00 96.00 92 ARG A CA 1
ATOM 742 C C . ARG A 1 92 ? -3.454 8.452 -13.000 1.00 96.00 92 ARG A C 1
ATOM 744 O O . ARG A 1 92 ? -2.393 9.071 -13.022 1.00 96.00 92 ARG A O 1
ATOM 751 N N . ILE A 1 93 ? -4.426 8.730 -12.132 1.00 96.56 93 ILE A N 1
ATOM 752 C CA . ILE A 1 93 ? -4.305 9.767 -11.100 1.00 96.56 93 ILE A CA 1
ATOM 753 C C . ILE A 1 93 ? -3.157 9.424 -10.146 1.00 96.56 93 ILE A C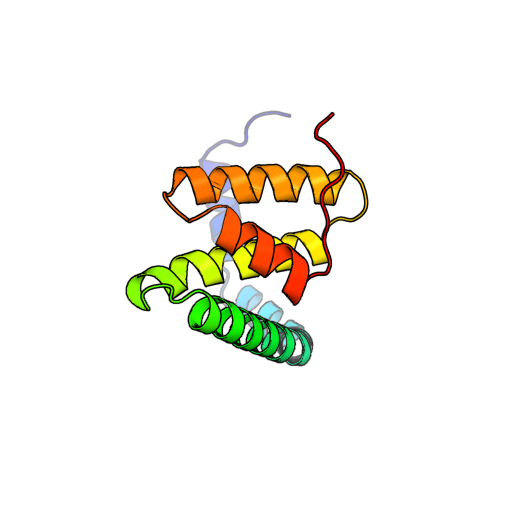 1
ATOM 755 O O . ILE A 1 93 ? -2.351 10.295 -9.805 1.00 96.56 93 ILE A O 1
ATOM 759 N N . LEU A 1 94 ? -3.060 8.156 -9.744 1.00 97.75 94 LEU A N 1
ATOM 760 C CA . LEU A 1 94 ? -1.999 7.670 -8.877 1.00 97.75 94 LEU A CA 1
ATOM 761 C C . LEU A 1 94 ? -0.617 7.830 -9.527 1.00 97.75 94 LEU A C 1
ATOM 763 O O . LEU A 1 94 ? 0.279 8.374 -8.883 1.00 97.75 94 LEU A O 1
ATOM 767 N N . GLU A 1 95 ? -0.442 7.419 -10.783 1.00 96.56 95 GLU A N 1
ATOM 768 C CA . GLU A 1 95 ? 0.823 7.585 -11.511 1.00 96.56 95 GLU A CA 1
ATOM 769 C C . GLU A 1 95 ? 1.208 9.057 -11.635 1.00 96.56 95 GLU A C 1
ATOM 771 O O . GLU A 1 95 ? 2.302 9.435 -11.220 1.00 96.56 95 GLU A O 1
ATOM 776 N N . ASN A 1 96 ? 0.285 9.915 -12.078 1.00 96.94 96 ASN A N 1
ATOM 777 C CA . ASN A 1 96 ? 0.527 11.355 -12.190 1.00 96.94 96 ASN A CA 1
ATOM 778 C C . ASN A 1 96 ? 0.973 11.972 -10.858 1.00 96.94 96 ASN A C 1
ATOM 780 O O . ASN A 1 96 ? 1.881 12.803 -10.823 1.00 96.94 96 ASN A O 1
ATOM 784 N N . LYS A 1 97 ? 0.375 11.541 -9.741 1.00 97.94 97 LYS A N 1
ATOM 785 C CA . LYS A 1 97 ? 0.757 11.991 -8.398 1.00 97.94 97 LYS A CA 1
ATOM 786 C C . LYS A 1 97 ? 2.204 11.630 -8.059 1.00 97.94 97 LYS A C 1
ATOM 788 O O . LYS A 1 97 ? 2.904 12.436 -7.450 1.00 97.94 97 LYS A O 1
ATOM 793 N N . TRP A 1 98 ? 2.648 10.425 -8.401 1.00 98.06 98 TRP A N 1
ATOM 794 C CA . TRP A 1 98 ? 3.995 9.956 -8.073 1.00 98.06 98 TRP A CA 1
ATOM 795 C C . TRP A 1 98 ? 5.057 10.465 -9.049 1.00 98.06 98 TRP A C 1
ATOM 797 O O . TRP A 1 98 ? 6.154 10.808 -8.611 1.00 98.06 98 TRP A O 1
ATOM 807 N N . VAL A 1 99 ? 4.705 10.659 -10.320 1.00 97.75 99 VAL A N 1
ATOM 808 C CA . VAL A 1 99 ? 5.531 11.399 -11.286 1.00 97.75 99 VAL A CA 1
ATOM 809 C C . VAL A 1 99 ? 5.737 12.843 -10.822 1.00 97.75 99 VAL A C 1
ATOM 811 O O . VAL A 1 99 ? 6.863 13.333 -10.809 1.00 97.75 99 VAL A O 1
ATOM 814 N N . ALA A 1 100 ? 4.690 13.512 -10.326 1.00 97.44 100 ALA A N 1
ATOM 815 C CA . ALA A 1 100 ? 4.809 14.855 -9.747 1.00 97.44 100 ALA A CA 1
ATOM 816 C C . ALA A 1 100 ? 5.700 14.907 -8.488 1.00 97.44 100 ALA A C 1
ATOM 818 O O . ALA A 1 100 ? 6.188 15.974 -8.121 1.00 97.44 100 ALA A O 1
ATOM 819 N N . ARG A 1 101 ? 5.951 13.762 -7.836 1.00 95.94 101 ARG A N 1
ATOM 820 C CA . ARG A 1 101 ? 6.926 13.600 -6.740 1.00 95.94 101 ARG A CA 1
ATOM 821 C C . ARG A 1 101 ? 8.315 13.179 -7.237 1.00 95.94 101 ARG A C 1
ATOM 823 O O . ARG A 1 101 ? 9.113 12.687 -6.446 1.00 95.94 101 ARG A O 1
ATOM 830 N N . ALA A 1 102 ? 8.588 13.387 -8.524 1.00 94.62 102 ALA A N 1
ATOM 831 C CA . ALA A 1 102 ? 9.843 13.083 -9.203 1.00 94.62 102 ALA A CA 1
ATOM 832 C C . ALA A 1 102 ? 10.196 11.585 -9.295 1.00 94.62 102 ALA A C 1
ATOM 834 O O . ALA A 1 102 ? 11.370 11.244 -9.442 1.00 94.62 102 ALA A O 1
ATOM 835 N N . LEU A 1 103 ? 9.206 10.683 -9.243 1.00 96.88 103 LEU A N 1
ATOM 836 C CA . LEU A 1 103 ? 9.437 9.278 -9.596 1.00 96.88 103 LEU A CA 1
ATOM 837 C C . LEU A 1 103 ? 9.429 9.077 -11.115 1.00 96.88 103 LEU A C 1
ATOM 839 O O . LEU A 1 103 ? 8.739 9.775 -11.857 1.00 96.88 103 LEU A O 1
ATOM 843 N N . SER A 1 104 ? 10.206 8.097 -11.571 1.00 97.44 104 SER A N 1
ATOM 844 C CA . SER A 1 104 ? 10.353 7.761 -12.984 1.00 97.44 104 SER A CA 1
ATOM 845 C C . SER A 1 104 ? 9.090 7.077 -13.501 1.00 97.44 104 SER A C 1
ATOM 847 O O . SER A 1 104 ? 8.742 5.986 -13.045 1.00 97.44 104 SER A O 1
ATOM 849 N N . GLN A 1 105 ? 8.418 7.698 -14.473 1.00 96.94 105 GLN A N 1
ATOM 850 C CA . GLN A 1 105 ? 7.216 7.137 -15.093 1.00 96.94 105 GLN A CA 1
ATOM 851 C C . GLN A 1 105 ? 7.442 5.725 -15.676 1.00 96.94 105 GLN A C 1
ATOM 853 O O . GLN A 1 105 ? 6.648 4.846 -15.346 1.00 96.94 105 GLN A O 1
ATOM 8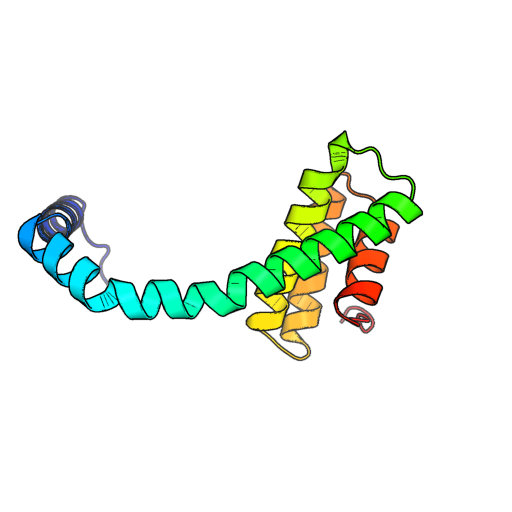58 N N . PRO A 1 106 ? 8.523 5.444 -16.435 1.00 97.50 106 PRO A N 1
ATOM 859 C CA . PRO A 1 106 ? 8.805 4.090 -16.922 1.00 97.50 106 PRO A CA 1
ATOM 860 C C . PRO A 1 106 ? 8.867 3.022 -15.821 1.00 97.50 106 PRO A C 1
ATOM 862 O O . PRO A 1 106 ? 8.368 1.914 -16.002 1.00 97.50 106 PRO A O 1
ATOM 865 N N . VAL A 1 107 ? 9.432 3.360 -14.656 1.00 97.81 107 VAL A N 1
ATOM 866 C CA . VAL A 1 107 ? 9.533 2.429 -13.520 1.00 97.81 107 VAL A CA 1
ATOM 867 C C . VAL A 1 107 ? 8.154 2.179 -12.901 1.00 97.81 107 VAL A C 1
ATOM 869 O O . VAL A 1 107 ? 7.813 1.039 -12.593 1.00 97.81 107 VAL A O 1
ATOM 872 N N . LEU A 1 108 ? 7.329 3.224 -12.755 1.00 97.88 108 LEU A N 1
ATOM 873 C CA . LEU A 1 108 ? 5.950 3.095 -12.260 1.00 97.88 108 LEU A CA 1
ATOM 874 C C . LEU A 1 108 ? 5.083 2.237 -13.190 1.00 97.88 108 LEU A C 1
ATOM 876 O O . LEU A 1 108 ? 4.320 1.391 -12.717 1.00 97.88 108 LEU A O 1
ATOM 880 N N . GLU A 1 109 ? 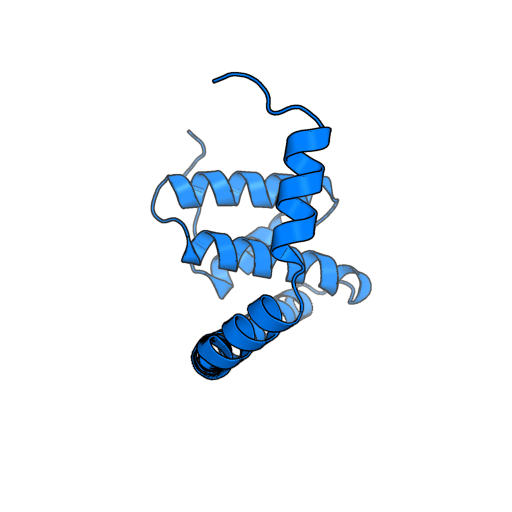5.229 2.426 -14.502 1.00 97.19 109 GLU A N 1
ATOM 881 C CA . GLU A 1 109 ? 4.533 1.638 -15.519 1.00 97.19 109 GLU A CA 1
ATOM 882 C C . GLU A 1 109 ? 4.975 0.172 -15.487 1.00 97.19 109 GLU A C 1
ATOM 884 O O . GLU A 1 109 ? 4.128 -0.721 -15.559 1.00 97.19 109 GLU A O 1
ATOM 889 N N . ARG A 1 110 ? 6.277 -0.093 -15.318 1.00 97.38 110 ARG A N 1
ATOM 890 C CA . ARG A 1 110 ? 6.796 -1.459 -15.198 1.00 97.38 110 ARG A CA 1
ATOM 891 C C . ARG A 1 110 ? 6.262 -2.163 -13.955 1.00 97.38 110 ARG A C 1
ATOM 893 O O . ARG A 1 110 ? 5.736 -3.264 -14.072 1.00 97.38 110 ARG A O 1
ATOM 900 N N . LEU A 1 111 ? 6.292 -1.504 -12.793 1.00 97.69 111 LEU A N 1
ATOM 901 C CA . LEU A 1 111 ? 5.686 -2.030 -11.562 1.00 97.69 111 LEU A CA 1
ATOM 902 C C . LEU A 1 111 ? 4.199 -2.358 -11.756 1.00 97.69 111 LEU A C 1
ATOM 904 O O . LEU A 1 111 ? 3.735 -3.418 -11.338 1.00 97.69 111 LEU A O 1
ATOM 908 N N . ARG A 1 112 ? 3.445 -1.467 -12.411 1.00 97.62 112 ARG A N 1
ATOM 909 C CA . ARG A 1 112 ? 2.018 -1.666 -12.696 1.00 97.62 112 ARG A CA 1
ATOM 910 C C . ARG A 1 112 ? 1.779 -2.897 -13.574 1.00 97.62 112 ARG A C 1
ATOM 912 O O . ARG A 1 112 ? 0.885 -3.691 -13.285 1.00 97.62 112 ARG A O 1
ATOM 919 N N . VAL A 1 113 ? 2.539 -3.038 -14.656 1.00 97.25 113 VAL A N 1
ATOM 920 C CA . VAL A 1 113 ? 2.346 -4.120 -15.628 1.00 97.25 113 VAL A CA 1
ATOM 921 C C . VAL A 1 113 ? 2.833 -5.456 -15.072 1.00 97.25 113 VAL A C 1
ATOM 923 O O . VAL A 1 113 ? 2.091 -6.429 -15.141 1.00 97.25 113 VAL A O 1
ATOM 926 N N . GLU A 1 114 ? 4.030 -5.517 -14.489 1.00 96.44 114 GLU A N 1
ATOM 927 C CA . GLU A 1 114 ? 4.625 -6.787 -14.054 1.00 96.44 114 GLU A CA 1
ATOM 928 C C . GLU A 1 114 ? 3.955 -7.369 -12.805 1.00 96.44 114 GLU A C 1
ATOM 930 O O . GLU A 1 114 ? 3.786 -8.582 -12.715 1.00 96.44 114 GLU A O 1
ATOM 935 N N . ILE A 1 115 ? 3.530 -6.525 -11.859 1.00 96.25 115 ILE A N 1
ATOM 936 C CA . ILE A 1 115 ? 2.944 -6.999 -10.595 1.00 96.25 115 ILE A CA 1
ATOM 937 C C . ILE A 1 115 ? 1.429 -7.178 -10.713 1.00 96.25 115 ILE A C 1
ATOM 939 O O . ILE A 1 115 ? 0.873 -8.117 -10.148 1.00 96.25 115 ILE A O 1
ATOM 943 N N . PHE A 1 116 ? 0.745 -6.281 -11.431 1.00 95.50 116 PHE A N 1
ATOM 944 C CA . PHE A 1 116 ? -0.723 -6.249 -11.463 1.00 95.50 116 PHE A CA 1
ATOM 945 C C . PHE A 1 116 ? -1.327 -6.600 -12.824 1.00 95.50 116 PHE A C 1
ATOM 947 O O . PHE A 1 116 ? -2.544 -6.743 -12.919 1.00 95.50 116 PHE A O 1
ATOM 954 N N . GLY A 1 117 ? -0.525 -6.709 -13.888 1.00 95.12 117 GLY A N 1
ATOM 955 C CA . GLY A 1 117 ? -1.029 -6.991 -15.235 1.00 95.12 117 GLY A CA 1
ATOM 956 C C . GLY A 1 117 ? -1.895 -5.871 -15.822 1.00 95.12 117 GLY A C 1
ATOM 957 O O . GLY A 1 117 ? -2.686 -6.117 -16.730 1.00 95.12 117 GLY A O 1
ATOM 958 N N . ILE A 1 118 ? -1.795 -4.641 -15.302 1.00 94.19 118 ILE A N 1
ATOM 959 C CA . ILE A 1 118 ? -2.667 -3.534 -15.713 1.00 94.19 118 ILE A CA 1
ATOM 960 C C . ILE A 1 118 ? -2.025 -2.761 -16.864 1.00 94.19 118 ILE A C 1
ATOM 962 O O . ILE A 1 118 ? -1.053 -2.021 -16.689 1.00 94.19 118 ILE A O 1
ATOM 966 N N . THR A 1 119 ? -2.628 -2.871 -18.044 1.00 93.81 119 THR A N 1
ATOM 967 C CA . THR A 1 119 ? -2.345 -2.016 -19.201 1.00 93.81 119 THR A CA 1
ATOM 968 C C . THR A 1 119 ? -3.429 -0.955 -19.321 1.00 93.81 119 THR A C 1
ATOM 970 O O . THR A 1 119 ? -4.605 -1.289 -19.476 1.00 93.81 119 THR A O 1
ATOM 973 N N . LEU A 1 120 ? -3.057 0.323 -19.247 1.00 91.31 120 LEU A N 1
ATOM 974 C CA . LEU A 1 120 ? -4.038 1.401 -19.329 1.00 91.31 120 LEU A CA 1
ATOM 975 C C . LEU A 1 120 ? -4.480 1.633 -20.786 1.00 91.31 120 LEU A C 1
ATOM 977 O O . LEU A 1 120 ? -3.616 1.878 -21.632 1.00 91.31 120 LEU A O 1
ATOM 981 N N . PRO A 1 121 ? -5.793 1.626 -21.089 1.00 89.81 121 PRO A N 1
ATOM 982 C CA . PRO A 1 121 ? -6.302 2.050 -22.398 1.00 89.81 121 PRO A CA 1
ATOM 983 C C . PRO A 1 121 ? -6.024 3.542 -22.600 1.00 89.81 121 PRO A C 1
ATOM 985 O O . PRO A 1 121 ? -5.880 4.225 -21.589 1.00 89.81 121 PRO A O 1
ATOM 988 N N . PRO A 1 122 ? -5.959 4.085 -23.831 1.00 83.81 122 PRO A N 1
ATOM 989 C CA . PRO A 1 122 ? -5.725 5.515 -24.059 1.00 83.81 122 PRO A CA 1
ATOM 990 C C . PRO A 1 122 ? -6.645 6.383 -23.190 1.00 83.81 122 PRO A C 1
ATOM 992 O O . PRO A 1 122 ? -7.782 6.004 -22.911 1.00 83.81 122 PRO A O 1
ATOM 995 N N . ALA A 1 123 ? -6.115 7.508 -22.702 1.00 76.19 123 ALA A N 1
ATOM 996 C CA . ALA A 1 123 ? -6.905 8.422 -21.883 1.00 76.19 123 ALA A CA 1
ATOM 997 C C . ALA A 1 123 ? -8.159 8.872 -22.664 1.00 76.19 123 ALA A C 1
ATOM 999 O O . ALA A 1 123 ? -8.051 9.047 -23.882 1.00 76.19 123 ALA A O 1
ATOM 1000 N N . PRO A 1 124 ? -9.317 9.006 -21.994 1.00 62.22 124 PRO A N 1
ATOM 1001 C CA . PRO A 1 124 ? -10.533 9.514 -22.623 1.00 62.22 124 PRO A CA 1
ATOM 1002 C C . PRO A 1 124 ? -10.381 10.961 -23.106 1.00 62.22 124 PRO A C 1
ATOM 1004 O O . PRO A 1 124 ? -9.546 11.702 -22.533 1.00 62.22 124 PRO A O 1
#

Solvent-accessible surface area (backbone atoms only — not comparable to full-atom values): 7338 Å² total; per-residue (Å²): 134,83,83,82,55,70,66,68,53,50,56,59,48,57,68,65,65,39,65,67,62,45,50,54,53,50,67,76,39,45,64,64,55,52,58,59,44,66,58,49,51,58,53,51,50,55,50,52,53,54,48,46,56,54,37,60,74,71,64,55,60,74,90,52,44,66,62,56,51,50,49,52,56,51,48,53,54,43,61,77,71,41,62,69,71,60,33,48,52,51,49,50,53,52,49,55,57,42,38,75,70,73,46,61,61,73,58,54,51,45,52,38,33,77,77,70,66,55,78,75,71,81,82,133

Mean predicted aligned error: 4.92 Å

=== Feature glossary ===
Legend for the data blocks above and below:

— What the protein is —

The amino-acid sequence is the protein's primary structure: the linear order of residues from the N-terminus to the C-terminus, written in one-letter code. Everything else here — the 3D coordinates, the secondary structure, the domain annotations — is ultimately a consequence of this string.

Database cross-references. InterPro integrates a dozen domain/family signature databases into unified entries with residue-range hits. GO terms attach function/process/location labels with evidence codes. CATH codes position the fold in a four-level structural taxonomy. Organism is the NCBI-taxonomy species name.

— Where its atoms are —

The mmCIF block holds the 3D Cartesian coordinates of each backbone atom (N, Cα, C, O) in ångströms. mmCIF is the PDB's canonical archive format — a tagged-loop text representation of the atomic model.

The six renders are orthographic views along the three Cartesian axes in both directions. Representation (cartoon, sticks, or surface) and color scheme (sequence-rainbow or by-chain) vary across proteins so the training set covers all the common visualization conventions.

— Local backbone conformation —

Secondary structure is the local, repeating backbone conformation. DSSP classifies it into eight states by reading the hydrogen-bond network: three helix types (H, G, I), two β types (E, B), two non-regular types (T, S), and unstructured coil (-).

SS3 is a coarse helix/strand/coil call (letters a/b/c) made by the P-SEA algorithm from inter-Cα distances and dihedrals. It is less detailed than DSSP but needs only Cα positions.

Backbone dihedral angles. Every residue except chain termini has a φ (preceding-C → N → Cα → C) and a ψ (N → Cα → C → next-N). They are reported in degrees following the IUPAC sign convention. Secondary structure is essentially a statement about which (φ, ψ) basin each residue occupies.

— Global shape and packing —

The geometric summary reports three shape descriptors. Rg (radius of gyration) measures how spread out the Cα atoms are about their centre of mass; compact globular proteins have small Rg, elongated or unfolded ones large. Cα contacts (<8 Å, |i−j|>4) count long-range residue pairs in spatial proximity — high for tightly packed folds, near zero for rods or random coil. The bounding-box extents give the protein's footprint along x, y, z in Å.

Solvent accessibility: the surface area of each residue that a 1.4 Å water probe can touch, in Å². When only backbone atoms are present the absolute values are lower than full-atom SASA (side chains contribute most of the area) and are flagged as backbone-only.

Plot images: a contact map (which residues are close in 3D, as an N×N binary image), a Ramachandran scatter (backbone torsion angles, revealing secondary-structure composition at a glance), and — for AlphaFold structures — a PAE heatmap (pairwise prediction confidence).

— Structural neighborhood —

Foldseek's 3Di representation compresses backbone geometry into a per-residue letter drawn from a learned twenty-state alphabet. It captures the tertiary interaction pattern around each residue — which residues are packed against it in space, regardless of where they are in sequence.

Structural nearest neighbors (via Foldseek easy-search vs the PDB). Reported per hit: target PDB id, E-value, and alignment TM-score. A TM-score above ~0.5 is the conventional threshold for 'same fold'.

— Confidence and disorder —

pLDDT (predicted Local Distance Difference Test) is AlphaFold's per-residue confidence score, ranging from 0 to 100. Values above 90 indicate high confidence (typically well-packed cores); 70–90 is confident; 50–70 low confidence; below 50 usually means the region is disordered or the prediction is unreliable there. AlphaFold stores pLDDT in the mmCIF B-factor column.

For experimental (PDB) structures, the B-factor (temperature factor) quantifies the positional spread of each atom in the crystal — a combination of thermal vibration and static disorder — in units of Å². High B-factors mark flexible loops or poorly resolved regions; low B-factors mark the rigid, well-ordered core.

Predicted Aligned Error (PAE) is an AlphaFold confidence matrix: entry (i, j) is the expected error in the position of residue j, in ångströms, when the prediction is superimposed on the true structure at residue i. Low PAE within a block of residues means that block is internally rigid and well-predicted; high PAE between two blocks means their relative placement is uncertain even if each block individually is confident.